Protein AF-A0A444HF81-F1 (afdb_monomer_lite)

Foldseek 3Di:
DVVVVVVVCVVVVLPFLFAAKEKAFQQAQPFKKKWQKWWWDLPPDPDIKIKPWPIDIADHGGMWMWADPVDRRHDDTAGPDVPGGIWIDTPNHTDDPPPRGPDSHRIYTAWIWMDGVPDTDIDGHSDQADWDKDDDVPKIKTWHWDADPVDNSHIYTYIYMD

Structure (mmCIF, N/CA/C/O backbone):
data_AF-A0A444HF81-F1
#
_entry.id   AF-A0A444HF81-F1
#
loop_
_atom_site.group_PDB
_atom_site.id
_atom_site.type_symbol
_atom_site.label_atom_id
_atom_site.label_alt_id
_atom_site.label_comp_id
_atom_site.label_asym_id
_atom_site.label_entity_id
_atom_site.label_seq_id
_atom_site.pdbx_PDB_ins_code
_atom_site.Cartn_x
_atom_site.Cartn_y
_atom_site.Cartn_z
_atom_site.occupancy
_atom_site.B_iso_or_equiv
_atom_site.auth_seq_id
_atom_site.auth_comp_id
_atom_site.auth_asym_id
_atom_site.auth_atom_id
_atom_site.pdbx_PDB_model_num
ATOM 1 N N . MET A 1 1 ? -17.642 23.911 36.548 1.00 48.38 1 MET A N 1
ATOM 2 C CA . MET A 1 1 ? -17.459 24.234 35.112 1.00 48.38 1 MET A CA 1
ATOM 3 C C . MET A 1 1 ? -16.109 23.777 34.540 1.00 48.38 1 MET A C 1
ATOM 5 O O . MET A 1 1 ? -16.087 23.342 33.401 1.00 48.38 1 MET A O 1
ATOM 9 N N . LYS A 1 2 ? -15.005 23.743 35.312 1.00 42.91 2 LYS A N 1
ATOM 10 C CA . LYS A 1 2 ? -13.679 23.278 34.830 1.00 42.91 2 LYS A CA 1
ATOM 11 C C . LYS A 1 2 ? -13.609 21.801 34.380 1.00 42.91 2 LYS A C 1
ATOM 13 O O . LYS A 1 2 ? -12.791 21.462 33.537 1.00 42.91 2 LYS A O 1
ATOM 18 N N . LYS A 1 3 ? -14.484 20.928 34.900 1.00 41.41 3 LYS A N 1
ATOM 19 C CA . LYS A 1 3 ? -14.504 19.488 34.563 1.00 41.41 3 LYS A CA 1
ATOM 20 C C . LYS A 1 3 ? -15.084 19.185 33.169 1.00 41.41 3 LYS A C 1
ATOM 22 O O . LYS A 1 3 ? -14.694 18.196 32.567 1.00 41.41 3 LYS A O 1
ATOM 27 N N . ILE A 1 4 ? -15.959 20.049 32.642 1.00 57.19 4 ILE A N 1
ATOM 28 C CA . ILE A 1 4 ? -16.563 19.879 31.306 1.00 57.19 4 ILE A CA 1
ATOM 29 C C . ILE A 1 4 ? -15.533 20.182 30.208 1.00 57.19 4 ILE A C 1
ATOM 31 O O . ILE A 1 4 ? -15.491 19.483 29.203 1.00 57.19 4 ILE A O 1
ATOM 35 N N . LEU A 1 5 ? -14.640 21.152 30.438 1.00 53.12 5 LEU A N 1
ATOM 36 C CA . LEU A 1 5 ? -13.552 21.481 29.512 1.00 53.12 5 LEU A CA 1
ATOM 37 C C . LEU A 1 5 ? -12.529 20.338 29.398 1.00 53.12 5 LEU A C 1
ATOM 39 O O . LEU A 1 5 ? -12.067 20.039 28.306 1.00 53.12 5 LEU A O 1
ATOM 43 N N . LEU A 1 6 ? -12.220 19.656 30.509 1.00 47.25 6 LEU A N 1
ATOM 44 C CA . LEU A 1 6 ? -11.306 18.509 30.506 1.00 47.25 6 LEU A CA 1
ATOM 45 C C . LEU A 1 6 ? -11.916 17.297 29.779 1.00 47.25 6 LEU A C 1
ATOM 47 O O . LEU A 1 6 ? -11.223 16.629 29.023 1.00 47.25 6 LEU A O 1
ATOM 51 N N . ILE A 1 7 ? -13.222 17.059 29.947 1.00 55.06 7 ILE A N 1
ATOM 52 C CA . ILE A 1 7 ? -13.956 16.019 29.208 1.00 55.06 7 ILE A CA 1
ATOM 53 C C . ILE A 1 7 ? -14.024 16.359 27.714 1.00 55.06 7 ILE A C 1
ATOM 55 O O . ILE A 1 7 ? -13.834 15.471 26.896 1.00 55.06 7 ILE A O 1
ATOM 59 N N . ALA A 1 8 ? -14.205 17.630 27.341 1.00 52.81 8 ALA A N 1
ATOM 60 C CA . ALA A 1 8 ? -14.135 18.057 25.946 1.00 52.81 8 ALA A CA 1
ATOM 61 C C . ALA A 1 8 ? -12.723 17.868 25.363 1.00 52.81 8 ALA A C 1
ATOM 63 O O . ALA A 1 8 ? -12.596 17.333 24.275 1.00 52.81 8 ALA A O 1
ATOM 64 N N . ILE A 1 9 ? -11.655 18.205 26.089 1.00 53.59 9 ILE A N 1
ATOM 65 C CA . ILE A 1 9 ? -10.270 18.001 25.623 1.00 53.59 9 ILE A CA 1
ATOM 66 C C . ILE A 1 9 ? -9.918 16.508 25.508 1.00 53.59 9 ILE A C 1
ATOM 68 O O . ILE A 1 9 ? -9.162 16.136 24.621 1.00 53.59 9 ILE A O 1
ATOM 72 N N . VAL A 1 10 ? -10.500 15.633 26.335 1.00 50.16 10 VAL A N 1
ATOM 73 C CA . VAL A 1 10 ? -10.346 14.171 26.203 1.00 50.16 10 VAL A CA 1
ATOM 74 C C . VAL A 1 10 ? -11.206 13.609 25.059 1.00 50.16 10 VAL A C 1
ATOM 76 O O . VAL A 1 10 ? -10.737 12.762 24.305 1.00 50.16 10 VAL A O 1
ATOM 79 N N . LEU A 1 11 ? -12.430 14.113 24.863 1.00 49.81 11 LEU A N 1
ATOM 80 C CA . LEU A 1 11 ? -13.333 13.698 23.777 1.00 49.81 11 LEU A CA 1
ATOM 81 C C . LEU A 1 11 ? -12.900 14.226 22.398 1.00 49.81 11 LEU A C 1
ATOM 83 O O . LEU A 1 11 ? -13.114 13.548 21.400 1.00 49.81 11 LEU A O 1
ATOM 87 N N . PHE A 1 12 ? -12.252 15.393 22.343 1.00 48.94 12 PHE A N 1
ATOM 88 C CA . PHE A 1 12 ? -11.607 15.946 21.147 1.00 48.94 12 PHE A CA 1
ATOM 89 C C . PHE A 1 12 ? -10.124 15.573 21.044 1.00 48.94 12 PHE A C 1
ATOM 91 O O . PHE A 1 12 ? -9.528 15.849 20.014 1.00 48.94 12 PHE A O 1
ATOM 98 N N . GLY A 1 13 ? -9.531 14.963 22.076 1.00 39.59 13 GLY A N 1
ATOM 99 C CA . GLY A 1 13 ? -8.159 14.435 22.091 1.00 39.59 13 GLY A CA 1
ATOM 100 C C . GLY A 1 13 ? -8.056 12.997 21.578 1.00 39.59 13 GLY A C 1
ATOM 101 O O . GLY A 1 13 ? -6.972 12.537 21.240 1.00 39.59 13 GLY A O 1
ATOM 102 N N . LEU A 1 14 ? -9.194 12.313 21.426 1.00 42.59 14 LEU A N 1
ATOM 103 C CA . LEU A 1 14 ? -9.355 11.100 20.621 1.00 42.59 14 LEU A CA 1
ATOM 104 C C . LEU A 1 14 ? -9.468 11.455 19.126 1.00 42.59 14 LEU A C 1
ATOM 106 O O . LEU A 1 14 ? -10.360 10.970 18.429 1.00 42.59 14 LEU A O 1
ATOM 110 N N . GLN A 1 15 ? -8.594 12.332 18.617 1.00 47.84 15 GLN A N 1
ATOM 111 C CA . GLN A 1 15 ? -8.469 12.516 17.170 1.00 47.84 15 GLN A CA 1
ATOM 112 C C . GLN A 1 15 ? -7.802 11.266 16.613 1.00 47.84 15 GLN A C 1
ATOM 114 O O . GLN A 1 15 ? -6.593 11.077 16.663 1.00 47.84 15 GLN A O 1
ATOM 119 N N . VAL A 1 16 ? -8.680 10.367 16.195 1.00 52.44 16 VAL A N 1
ATOM 120 C CA . VAL A 1 16 ? -8.442 9.127 15.478 1.00 52.44 16 VAL A CA 1
ATOM 121 C C . VAL A 1 16 ? -7.335 9.345 14.444 1.00 52.44 16 VAL A C 1
ATOM 123 O O . VAL A 1 16 ? -7.526 10.115 13.505 1.00 52.44 16 VAL A O 1
ATOM 126 N N . PHE A 1 17 ? -6.198 8.657 14.580 1.00 51.50 17 PHE A N 1
ATOM 127 C CA . PHE A 1 17 ? -5.258 8.516 13.468 1.00 51.50 17 PHE A CA 1
ATOM 128 C C . PHE A 1 17 ? -5.973 7.697 12.388 1.00 51.50 17 PHE A C 1
ATOM 130 O O . PHE A 1 17 ? -6.071 6.474 12.468 1.00 51.50 17 PHE A O 1
ATOM 137 N N . GLY A 1 18 ? -6.608 8.404 11.456 1.00 52.72 18 GLY A N 1
ATOM 138 C CA . GLY A 1 18 ? -7.303 7.805 10.328 1.00 52.72 18 GLY A CA 1
ATOM 139 C C . GLY A 1 18 ? -6.309 7.321 9.283 1.00 52.72 18 GLY A C 1
ATOM 140 O O . GLY A 1 18 ? -5.235 7.896 9.123 1.00 52.72 18 GLY A O 1
ATOM 141 N N . GLN A 1 19 ? -6.668 6.275 8.559 1.00 61.53 19 GLN A N 1
ATOM 142 C CA . GLN A 1 19 ? -5.911 5.736 7.434 1.00 61.53 19 GLN A CA 1
ATOM 143 C C . GLN A 1 19 ? -6.519 6.301 6.148 1.00 61.53 19 GLN A C 1
ATOM 145 O O . GLN A 1 19 ? -7.738 6.183 6.032 1.00 61.53 19 GLN A O 1
ATOM 150 N N . LYS A 1 20 ? -5.754 6.939 5.236 1.00 72.06 20 LYS A N 1
ATOM 151 C CA . LYS A 1 20 ? -6.399 7.689 4.134 1.00 72.06 20 LYS A CA 1
ATOM 152 C C . LYS A 1 20 ? -6.051 7.329 2.694 1.00 72.06 20 LYS A C 1
ATOM 154 O O . LYS A 1 20 ? -6.956 7.399 1.877 1.00 72.06 20 LYS A O 1
ATOM 159 N N . LYS A 1 21 ? -4.870 6.824 2.356 1.00 83.88 21 LYS A N 1
ATOM 160 C CA . LYS A 1 21 ? -4.637 6.143 1.065 1.00 83.88 21 LYS A CA 1
ATOM 161 C C . LYS A 1 21 ? -3.258 5.509 1.065 1.00 83.88 21 LYS A C 1
ATOM 163 O O . LYS A 1 21 ? -2.351 6.093 1.647 1.00 83.88 21 LYS A O 1
ATOM 168 N N . LEU A 1 22 ? -3.081 4.359 0.428 1.00 87.31 22 LEU A N 1
ATOM 169 C CA . LEU A 1 22 ? -1.761 3.848 0.063 1.00 87.31 22 LEU A CA 1
ATOM 170 C C . LEU A 1 22 ? -1.667 3.822 -1.462 1.00 87.31 22 LEU A C 1
ATOM 172 O O . LEU A 1 22 ? -2.406 3.090 -2.114 1.00 87.31 22 LEU A O 1
ATOM 176 N N . GLU A 1 23 ? -0.786 4.644 -2.018 1.00 89.62 23 GLU A N 1
ATOM 177 C CA . GLU A 1 23 ? -0.528 4.728 -3.452 1.00 89.62 23 GLU A CA 1
ATOM 178 C C . GLU A 1 23 ? 0.840 4.145 -3.762 1.00 89.62 23 GLU A C 1
ATOM 180 O O . GLU A 1 23 ? 1.838 4.491 -3.127 1.00 89.62 23 GLU A O 1
ATOM 185 N N . ILE A 1 24 ? 0.880 3.250 -4.740 1.00 91.12 24 ILE A N 1
ATOM 186 C CA . ILE A 1 24 ? 2.092 2.541 -5.122 1.00 91.12 24 ILE A CA 1
ATOM 187 C C . ILE A 1 24 ? 2.262 2.708 -6.621 1.00 91.12 24 ILE A C 1
ATOM 189 O O . ILE A 1 24 ? 1.379 2.327 -7.384 1.00 91.12 24 ILE A O 1
ATOM 193 N N . TYR A 1 25 ? 3.388 3.271 -7.037 1.00 93.25 25 TYR A N 1
ATOM 194 C CA . TYR A 1 25 ? 3.710 3.531 -8.433 1.00 93.25 25 TYR A CA 1
ATOM 195 C C . TYR A 1 25 ? 4.947 2.733 -8.821 1.00 93.25 25 TYR A C 1
ATOM 197 O O . TYR A 1 25 ? 6.012 2.918 -8.235 1.00 93.25 25 TYR A O 1
ATOM 205 N N . ASN A 1 26 ? 4.818 1.863 -9.818 1.00 94.00 26 ASN A N 1
ATOM 206 C CA . ASN A 1 26 ? 5.940 1.172 -10.430 1.00 94.00 26 ASN A CA 1
ATOM 207 C C . ASN A 1 26 ? 6.358 1.909 -11.701 1.00 94.00 26 ASN A C 1
ATOM 209 O O . ASN A 1 26 ? 5.823 1.668 -12.777 1.00 94.00 26 ASN A O 1
ATOM 213 N N . LEU A 1 27 ? 7.313 2.824 -11.574 1.00 93.50 27 LEU A N 1
ATOM 214 C CA . LEU A 1 27 ? 7.882 3.565 -12.700 1.00 93.50 27 LEU A CA 1
ATOM 215 C C . LEU A 1 27 ? 9.010 2.790 -13.395 1.00 93.50 27 LEU A C 1
ATOM 217 O O . LEU A 1 27 ? 9.476 3.218 -14.454 1.00 93.50 27 LEU A O 1
ATOM 221 N N . ASN A 1 28 ? 9.440 1.655 -12.835 1.00 91.88 28 ASN A N 1
ATOM 222 C CA . ASN A 1 28 ? 10.390 0.773 -13.492 1.00 91.88 28 ASN A CA 1
ATOM 223 C C . ASN A 1 28 ? 9.758 0.197 -14.768 1.00 91.88 28 ASN A C 1
ATOM 225 O O . ASN A 1 28 ? 8.635 -0.307 -14.761 1.00 91.88 28 ASN A O 1
ATOM 229 N N . SER A 1 29 ? 10.491 0.254 -15.879 1.00 92.31 29 SER A N 1
ATOM 230 C CA . SER A 1 29 ? 9.983 -0.154 -17.193 1.00 92.31 29 SER A CA 1
ATOM 231 C C . SER A 1 29 ? 10.120 -1.648 -17.488 1.00 92.31 29 SER A C 1
ATOM 233 O O . SER A 1 29 ? 9.659 -2.105 -18.531 1.00 92.31 29 SER A O 1
ATOM 235 N N . SER A 1 30 ? 10.780 -2.411 -16.612 1.00 92.56 30 SER A N 1
ATOM 236 C CA . SER A 1 30 ? 11.210 -3.787 -16.899 1.00 92.56 30 SER A CA 1
ATOM 237 C C . SER A 1 30 ? 10.861 -4.803 -15.811 1.00 92.56 30 SER A C 1
ATOM 239 O O . SER A 1 30 ? 10.898 -6.004 -16.074 1.00 92.56 30 SER A O 1
ATOM 241 N N . LEU A 1 31 ? 10.551 -4.359 -14.593 1.00 93.25 31 LEU A N 1
ATOM 242 C CA . LEU A 1 31 ? 10.340 -5.231 -13.441 1.00 93.25 31 LEU A CA 1
ATOM 243 C C . LEU A 1 31 ? 8.891 -5.177 -12.967 1.00 93.25 31 LEU A C 1
ATOM 245 O O . LEU A 1 31 ? 8.359 -4.108 -12.683 1.00 93.25 31 LEU A O 1
ATOM 249 N N . THR A 1 32 ? 8.280 -6.350 -12.824 1.00 94.00 32 THR A N 1
ATOM 250 C CA . THR A 1 32 ? 7.008 -6.519 -12.119 1.00 94.00 32 THR A CA 1
ATOM 251 C C . THR A 1 32 ? 7.271 -6.639 -10.620 1.00 94.00 32 THR A C 1
ATOM 253 O O . THR A 1 32 ? 8.087 -7.465 -10.191 1.00 94.00 32 THR A O 1
ATOM 256 N N . PHE A 1 33 ? 6.544 -5.860 -9.822 1.00 91.75 33 PHE A N 1
ATOM 257 C CA . PHE A 1 33 ? 6.617 -5.911 -8.365 1.00 91.75 33 PHE A CA 1
ATOM 258 C C . PHE A 1 33 ? 5.427 -6.639 -7.764 1.00 91.75 33 PHE A C 1
ATOM 260 O O . PHE A 1 33 ? 4.306 -6.593 -8.261 1.00 91.75 33 PHE A O 1
ATOM 267 N N . GLN A 1 34 ? 5.693 -7.324 -6.663 1.00 91.62 34 GLN A N 1
ATOM 268 C CA . GLN A 1 34 ? 4.731 -8.110 -5.920 1.00 91.62 34 GLN A CA 1
ATOM 269 C C . GLN A 1 34 ? 4.660 -7.608 -4.487 1.00 91.62 34 GLN A C 1
ATOM 271 O O . GLN A 1 34 ? 5.688 -7.420 -3.838 1.00 91.62 34 GLN A O 1
ATOM 276 N N . ILE A 1 35 ? 3.444 -7.415 -3.988 1.00 89.56 35 ILE A N 1
ATOM 277 C CA . ILE A 1 35 ? 3.166 -7.114 -2.586 1.00 89.56 35 ILE A CA 1
ATOM 278 C C . ILE A 1 35 ? 2.680 -8.390 -1.926 1.00 89.56 35 ILE A C 1
ATOM 280 O O . ILE A 1 35 ? 1.660 -8.966 -2.316 1.00 89.56 35 ILE A O 1
ATOM 284 N N . TYR A 1 36 ? 3.402 -8.800 -0.892 1.00 87.81 36 TYR A N 1
ATOM 285 C CA . TYR A 1 36 ? 3.144 -10.042 -0.178 1.00 87.81 36 TYR A CA 1
ATOM 286 C C . TYR A 1 36 ? 2.339 -9.795 1.093 1.00 87.81 36 TYR A C 1
ATOM 288 O O . TYR A 1 36 ? 1.387 -10.519 1.3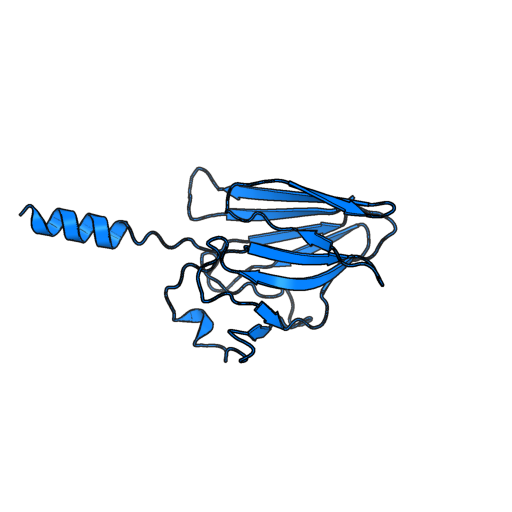86 1.00 87.81 36 TYR A O 1
ATOM 296 N N . ASN A 1 37 ? 2.687 -8.743 1.839 1.00 88.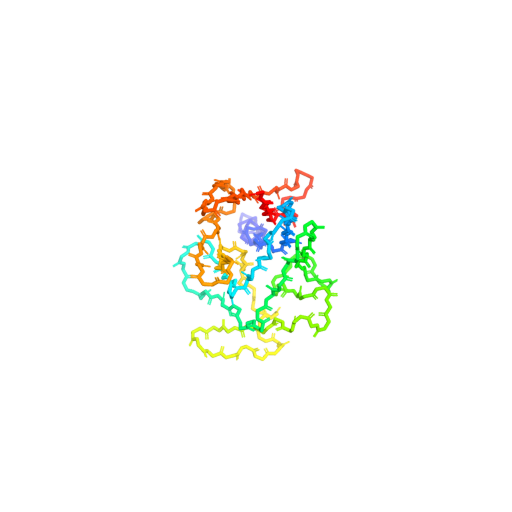00 37 ASN A N 1
ATOM 297 C CA . ASN A 1 37 ? 2.004 -8.390 3.075 1.00 88.00 37 ASN A CA 1
ATOM 298 C C . ASN A 1 37 ? 2.031 -6.886 3.321 1.00 88.00 37 ASN A C 1
ATOM 300 O O . ASN A 1 37 ? 3.006 -6.211 3.012 1.00 88.00 37 ASN A O 1
ATOM 304 N N . ILE A 1 38 ? 0.979 -6.402 3.964 1.00 87.31 38 ILE A N 1
ATOM 305 C CA . ILE A 1 38 ? 0.806 -5.061 4.496 1.00 87.31 38 ILE A CA 1
ATOM 306 C C . ILE A 1 38 ? 0.513 -5.213 5.985 1.00 87.31 38 ILE A C 1
ATOM 308 O O . ILE A 1 38 ? -0.256 -6.088 6.393 1.00 87.31 38 ILE A O 1
ATOM 312 N N . PHE A 1 39 ? 1.128 -4.352 6.777 1.00 84.81 39 PHE A N 1
ATOM 313 C CA . PHE A 1 39 ? 1.017 -4.320 8.221 1.00 84.81 39 PHE A CA 1
ATOM 314 C C . PHE A 1 39 ? 0.537 -2.945 8.663 1.00 84.81 39 PHE A C 1
ATOM 316 O O . PHE A 1 39 ? 0.821 -1.926 8.020 1.00 84.81 39 PHE A O 1
ATOM 323 N N . THR A 1 40 ? -0.199 -2.921 9.765 1.00 79.81 40 THR A N 1
ATOM 324 C CA . THR A 1 40 ? -0.662 -1.687 10.394 1.00 79.81 40 THR A CA 1
ATOM 325 C C . THR A 1 40 ? 0.030 -1.431 11.717 1.00 79.81 40 THR A C 1
ATOM 327 O O . THR A 1 40 ? 0.630 -2.333 12.269 1.00 79.81 40 THR A O 1
ATOM 330 N N . ASN A 1 41 ? -0.159 -0.234 12.275 1.00 74.50 41 ASN A N 1
ATOM 331 C CA . ASN A 1 41 ? 0.242 0.142 13.633 1.00 74.50 41 ASN A CA 1
ATOM 332 C C . ASN A 1 41 ? 1.734 0.485 13.805 1.00 74.50 41 ASN A C 1
ATOM 334 O O . ASN A 1 41 ? 2.510 -0.242 14.420 1.00 74.50 41 ASN A O 1
ATOM 338 N N . ALA A 1 42 ? 2.085 1.697 13.373 1.00 59.34 42 ALA A N 1
ATOM 339 C CA . ALA A 1 42 ? 3.420 2.285 13.493 1.00 59.34 42 ALA A CA 1
ATOM 340 C C . ALA A 1 42 ? 3.921 2.484 14.943 1.00 59.34 42 ALA A C 1
ATOM 342 O O . ALA A 1 42 ? 5.074 2.826 15.166 1.00 59.34 42 ALA A O 1
ATOM 343 N N . SER A 1 43 ? 3.078 2.292 15.965 1.00 57.50 43 SER A N 1
ATOM 344 C CA . SER A 1 43 ? 3.486 2.491 17.365 1.00 57.50 43 SER A CA 1
ATOM 345 C C . SER A 1 43 ? 4.160 1.267 17.998 1.00 57.50 43 SER A C 1
ATOM 347 O O . SER A 1 43 ? 4.567 1.330 19.158 1.00 57.50 43 SER A O 1
ATOM 349 N N . GLY A 1 44 ? 4.230 0.135 17.282 1.00 53.97 44 GLY A N 1
ATOM 350 C CA . GLY A 1 44 ? 4.781 -1.127 17.795 1.00 53.97 44 GLY A CA 1
ATOM 351 C C . GLY A 1 44 ? 3.987 -1.740 18.959 1.00 53.97 44 GLY A C 1
ATOM 352 O O . GLY A 1 44 ? 4.432 -2.711 19.570 1.00 53.97 44 GLY A O 1
ATOM 353 N N . SER A 1 45 ? 2.821 -1.179 19.294 1.00 56.03 45 SER A N 1
ATOM 354 C CA . SER A 1 45 ? 1.945 -1.678 20.353 1.00 56.03 45 SER A CA 1
ATOM 355 C C . SER A 1 45 ? 0.914 -2.649 19.779 1.00 56.03 45 SER A C 1
ATOM 357 O O . SER A 1 45 ? 0.385 -2.427 18.701 1.00 56.03 45 SER A O 1
ATOM 359 N N . ASN A 1 46 ? 0.595 -3.742 20.471 1.00 58.16 46 ASN A N 1
ATOM 360 C CA . ASN A 1 46 ? -0.432 -4.672 19.994 1.00 58.16 46 ASN A CA 1
ATOM 361 C C . ASN A 1 46 ? -1.850 -4.084 20.155 1.00 58.16 46 ASN A C 1
ATOM 363 O O . ASN A 1 46 ? -2.135 -3.482 21.194 1.00 58.16 46 ASN A O 1
ATOM 367 N N . PRO A 1 47 ? -2.775 -4.312 19.195 1.00 64.56 47 PRO A N 1
ATOM 368 C CA . PRO A 1 47 ? -2.656 -5.261 18.079 1.00 64.56 47 PRO A CA 1
ATOM 369 C C . PRO A 1 47 ? -2.179 -4.655 16.742 1.00 64.56 47 PRO A C 1
ATOM 371 O O . PRO A 1 47 ? -2.705 -3.632 16.292 1.00 64.56 47 PRO A O 1
ATOM 374 N N . GLU A 1 48 ? -1.239 -5.344 16.089 1.00 77.81 48 GLU A N 1
ATOM 375 C CA . GLU A 1 48 ? -0.870 -5.193 14.669 1.00 77.81 48 GLU A CA 1
ATOM 376 C C . GLU A 1 48 ? -1.876 -5.964 13.793 1.00 77.81 48 GLU A C 1
ATOM 378 O O . GLU A 1 48 ? -2.247 -7.097 14.121 1.00 77.81 48 GLU A O 1
ATOM 383 N N . PHE A 1 49 ? -2.345 -5.380 12.686 1.00 82.19 49 PHE A N 1
ATOM 384 C CA . PHE A 1 49 ? -3.121 -6.113 11.684 1.00 82.19 49 PHE A CA 1
ATOM 385 C C . PHE A 1 49 ? -2.246 -6.427 10.482 1.00 82.19 49 PHE A C 1
ATOM 387 O O . PHE A 1 49 ? -1.569 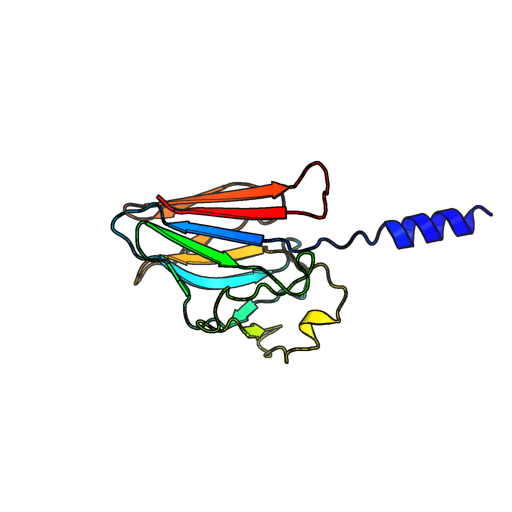-5.558 9.938 1.00 82.19 49 PHE A O 1
ATOM 394 N N . GLN A 1 50 ? -2.306 -7.680 10.045 1.00 85.94 50 GLN A N 1
ATOM 395 C CA . GLN A 1 50 ? -1.562 -8.178 8.901 1.00 85.94 50 GLN A CA 1
ATOM 396 C C . GLN A 1 50 ? -2.531 -8.545 7.787 1.00 85.94 50 GLN A C 1
ATOM 398 O O . GLN A 1 50 ? -3.528 -9.241 7.996 1.00 85.94 50 GLN A O 1
ATOM 403 N N . SER A 1 51 ? -2.222 -8.126 6.572 1.00 85.75 51 SER A N 1
ATOM 404 C CA . SER A 1 51 ? -2.985 -8.529 5.407 1.00 85.75 51 SER A CA 1
ATOM 405 C C . SER A 1 51 ? -2.692 -9.991 5.043 1.00 85.75 51 SER A C 1
ATOM 407 O O . SER A 1 51 ? -1.533 -10.396 4.899 1.00 85.75 51 SER A O 1
ATOM 409 N N . LYS A 1 52 ? -3.745 -10.760 4.794 1.00 80.69 52 LYS A N 1
ATOM 410 C CA . LYS A 1 52 ? -3.724 -12.020 4.054 1.00 80.69 52 LYS A CA 1
ATOM 411 C C . LYS A 1 52 ? -4.099 -11.710 2.606 1.00 80.69 52 LYS A C 1
ATOM 413 O O . LYS A 1 52 ? -5.283 -11.612 2.286 1.00 80.69 52 LYS A O 1
ATOM 418 N N . ILE A 1 53 ? -3.093 -11.507 1.759 1.00 69.19 53 ILE A N 1
ATOM 419 C CA . ILE A 1 53 ? -3.281 -11.117 0.358 1.00 69.19 53 ILE A CA 1
ATOM 420 C C . ILE A 1 53 ? -2.915 -12.293 -0.544 1.00 69.19 53 ILE A C 1
ATOM 422 O O . ILE A 1 53 ? -1.874 -12.925 -0.365 1.00 69.19 53 ILE A O 1
ATOM 426 N N . THR A 1 54 ? -3.756 -12.573 -1.536 1.00 69.94 54 THR A N 1
ATOM 427 C CA . THR A 1 54 ? -3.285 -13.217 -2.764 1.00 69.94 54 THR A CA 1
ATOM 428 C C . THR A 1 54 ? -2.443 -12.172 -3.483 1.00 69.94 54 THR A C 1
ATOM 430 O O . THR A 1 54 ? -3.010 -11.176 -3.905 1.00 69.94 54 THR A O 1
ATOM 433 N N . VAL A 1 55 ? -1.119 -12.350 -3.502 1.00 82.50 55 VAL A N 1
ATOM 434 C CA . VAL A 1 55 ? -0.097 -11.416 -4.024 1.00 82.50 55 VAL A CA 1
ATOM 435 C C . VAL A 1 55 ? -0.651 -10.324 -4.952 1.00 82.50 55 VAL A C 1
ATOM 437 O O . VAL A 1 55 ? -1.186 -10.627 -6.019 1.00 82.50 55 VAL A O 1
ATOM 440 N N . ILE A 1 56 ? -0.491 -9.053 -4.565 1.00 88.12 56 ILE A N 1
ATOM 441 C CA . ILE A 1 56 ? -0.802 -7.928 -5.460 1.00 88.12 56 ILE A CA 1
ATOM 442 C C . ILE A 1 56 ? 0.355 -7.791 -6.429 1.00 88.12 56 ILE A C 1
ATOM 444 O O . ILE A 1 56 ? 1.496 -7.681 -5.994 1.00 88.12 56 ILE A O 1
ATOM 448 N N . THR A 1 57 ? 0.058 -7.805 -7.719 1.00 91.56 57 THR A N 1
ATOM 449 C CA . THR A 1 57 ? 1.054 -7.614 -8.770 1.00 91.56 57 THR A CA 1
ATOM 450 C C . THR A 1 57 ? 0.907 -6.205 -9.328 1.00 91.56 57 THR A C 1
ATOM 452 O O . THR A 1 57 ? -0.214 -5.774 -9.583 1.00 91.56 57 THR A O 1
ATOM 455 N N . ILE A 1 58 ? 2.026 -5.500 -9.468 1.00 92.00 58 ILE A N 1
ATOM 456 C CA . ILE A 1 58 ? 2.113 -4.176 -10.080 1.00 92.00 58 ILE A CA 1
ATOM 457 C C . ILE A 1 58 ? 3.057 -4.310 -11.267 1.00 92.00 58 ILE A C 1
ATOM 459 O O . ILE A 1 58 ? 4.266 -4.513 -11.096 1.00 92.00 58 ILE A O 1
ATOM 463 N N . ASP A 1 59 ? 2.487 -4.259 -12.463 1.00 94.56 59 ASP A N 1
ATOM 464 C CA . ASP A 1 59 ? 3.230 -4.410 -13.708 1.00 94.56 59 ASP A CA 1
ATOM 465 C C . ASP A 1 59 ? 4.147 -3.202 -13.968 1.00 94.56 59 ASP A C 1
ATOM 467 O O . ASP A 1 59 ? 4.040 -2.177 -13.285 1.00 94.56 59 ASP A O 1
ATOM 471 N N . PRO A 1 60 ? 5.119 -3.319 -14.892 1.00 94.69 60 PRO A N 1
ATOM 472 C CA . PRO A 1 60 ? 5.964 -2.195 -15.269 1.00 94.69 60 PRO A CA 1
ATOM 473 C C . PRO A 1 60 ? 5.137 -1.004 -15.757 1.00 94.69 60 PRO A C 1
ATOM 475 O O . PRO A 1 60 ? 4.250 -1.167 -16.595 1.00 94.69 60 PRO A O 1
ATOM 478 N N . VAL A 1 61 ? 5.485 0.200 -15.297 1.00 93.38 61 VAL A N 1
ATOM 479 C CA . VAL A 1 61 ? 4.793 1.453 -15.656 1.00 93.38 61 VAL A CA 1
ATOM 480 C C . VAL A 1 61 ? 3.304 1.434 -15.267 1.00 93.38 61 VAL A C 1
ATOM 482 O O . VAL A 1 61 ? 2.447 1.913 -16.008 1.00 93.38 61 VAL A O 1
ATOM 485 N N . ASP A 1 62 ? 2.994 0.882 -14.095 1.00 93.62 62 ASP A N 1
ATOM 486 C CA . ASP A 1 62 ? 1.632 0.780 -13.559 1.00 93.62 62 ASP A CA 1
ATOM 487 C C . ASP A 1 62 ? 1.542 1.320 -12.124 1.00 93.62 62 ASP A C 1
ATOM 489 O O . ASP A 1 62 ? 2.550 1.628 -11.477 1.00 93.62 62 ASP A O 1
ATOM 493 N N . SER A 1 63 ? 0.324 1.460 -11.608 1.00 92.25 63 SER A N 1
ATOM 494 C CA . SER A 1 63 ? 0.078 1.876 -10.233 1.00 92.25 63 SER A CA 1
ATOM 495 C C . SER A 1 63 ? -1.020 1.066 -9.561 1.00 92.25 63 SER A C 1
ATOM 497 O O . SER A 1 63 ? -1.890 0.465 -10.187 1.00 92.25 63 SER A O 1
ATOM 499 N N . TYR A 1 64 ? -0.978 1.049 -8.234 1.00 91.50 64 TYR A N 1
ATOM 500 C CA . TYR A 1 64 ? -1.967 0.361 -7.430 1.00 91.50 64 TYR A CA 1
ATOM 501 C C . TYR A 1 64 ? -2.331 1.195 -6.209 1.00 91.50 64 TYR A C 1
ATOM 503 O O . TYR A 1 64 ? -1.474 1.565 -5.403 1.00 91.50 64 TYR A O 1
ATOM 511 N N . ILE A 1 65 ? -3.623 1.502 -6.088 1.00 89.56 65 ILE A N 1
ATOM 512 C CA . ILE A 1 65 ? -4.151 2.418 -5.079 1.00 89.56 65 ILE A CA 1
ATOM 513 C C . ILE A 1 65 ? -5.064 1.656 -4.131 1.00 89.56 65 ILE A C 1
ATOM 515 O O . ILE A 1 65 ? -6.055 1.056 -4.537 1.00 89.56 65 ILE A O 1
ATOM 519 N N . LEU A 1 66 ? -4.724 1.715 -2.852 1.00 87.00 66 LEU A N 1
ATOM 520 C CA . LEU A 1 66 ? -5.393 1.043 -1.755 1.00 87.00 66 LEU A CA 1
ATOM 521 C C . LEU A 1 66 ? -6.105 2.065 -0.875 1.00 87.00 66 LEU A C 1
ATOM 523 O O . LEU A 1 66 ? -5.474 2.903 -0.230 1.00 87.00 66 LEU A O 1
ATOM 527 N N . GLU A 1 67 ? -7.431 1.982 -0.825 1.00 83.50 67 GLU A N 1
ATOM 528 C CA . GLU A 1 67 ? -8.254 2.899 -0.039 1.00 83.50 67 GLU A CA 1
ATOM 529 C C . GLU A 1 67 ? -9.521 2.225 0.487 1.00 83.50 67 GLU A C 1
ATOM 531 O O . GLU A 1 67 ? -9.971 1.197 -0.015 1.00 83.50 67 GLU A O 1
ATOM 536 N N . ASN A 1 68 ? -10.109 2.811 1.526 1.00 80.69 68 ASN A N 1
ATOM 537 C CA . ASN A 1 68 ? -11.426 2.432 2.011 1.00 80.69 68 ASN A CA 1
ATOM 538 C C . ASN A 1 68 ? -12.473 3.367 1.400 1.00 80.69 68 ASN A C 1
ATOM 540 O O . ASN A 1 68 ? -12.806 4.399 1.979 1.00 80.69 68 ASN A O 1
ATOM 544 N N . THR A 1 69 ? -13.013 3.008 0.237 1.00 78.06 69 THR A N 1
ATOM 545 C CA . THR A 1 69 ? -13.979 3.857 -0.487 1.00 78.06 69 THR A CA 1
ATOM 546 C C . THR A 1 69 ? -15.265 4.130 0.299 1.00 78.06 69 THR A C 1
ATOM 548 O O . THR A 1 69 ? -15.925 5.141 0.072 1.00 78.06 69 THR A O 1
ATOM 551 N N . SER A 1 70 ? -15.617 3.265 1.258 1.00 77.38 70 SER A N 1
ATOM 552 C CA . SER A 1 70 ? -16.782 3.456 2.133 1.00 77.38 70 SER A CA 1
ATOM 553 C C . SER A 1 70 ? -16.521 4.436 3.282 1.00 77.38 70 SER A C 1
ATOM 555 O O . SER A 1 70 ? -17.451 5.068 3.785 1.00 77.38 70 SER A O 1
ATOM 557 N N . ASN A 1 71 ? -15.261 4.570 3.709 1.00 75.88 71 ASN A N 1
ATOM 558 C CA . ASN A 1 71 ? -14.836 5.524 4.722 1.00 75.88 71 ASN A CA 1
ATOM 559 C C . ASN A 1 71 ? -13.337 5.813 4.598 1.00 75.88 71 ASN A C 1
ATOM 561 O O . ASN A 1 71 ? -12.509 5.144 5.215 1.00 75.88 71 ASN A O 1
ATOM 565 N N . ILE A 1 72 ? -13.010 6.872 3.862 1.00 72.69 72 ILE A N 1
ATOM 566 C CA . ILE A 1 72 ? -11.633 7.291 3.561 1.00 72.69 72 ILE A CA 1
ATOM 567 C C . ILE A 1 72 ? -10.807 7.701 4.787 1.00 72.69 72 ILE A C 1
ATOM 569 O O . ILE A 1 72 ? -9.638 8.024 4.654 1.00 72.69 72 ILE A O 1
ATOM 573 N N . TYR A 1 73 ? -11.402 7.734 5.980 1.00 70.88 73 TYR A N 1
ATOM 574 C CA . TYR A 1 73 ? -10.714 8.061 7.227 1.00 70.88 73 TYR A CA 1
ATOM 575 C C . TYR A 1 73 ? -10.459 6.832 8.096 1.00 70.88 73 TYR A C 1
ATOM 577 O O . TYR A 1 73 ? -10.022 6.967 9.242 1.00 70.88 73 TYR A O 1
ATOM 585 N N . ARG A 1 74 ? -10.778 5.629 7.608 1.00 72.00 74 ARG A N 1
ATOM 586 C CA . ARG A 1 74 ? -10.731 4.407 8.406 1.00 72.00 74 ARG A CA 1
ATOM 587 C C . ARG A 1 74 ? -10.034 3.267 7.687 1.00 72.00 74 ARG A C 1
ATOM 589 O O . ARG A 1 74 ? -10.257 3.006 6.512 1.00 72.00 74 ARG A O 1
ATOM 596 N N . PHE A 1 75 ? -9.295 2.511 8.484 1.00 74.00 75 PHE A N 1
ATOM 597 C CA . PHE A 1 75 ? -8.885 1.150 8.177 1.00 74.00 75 PHE A CA 1
ATOM 598 C C . PHE A 1 75 ? -10.096 0.202 8.076 1.00 74.00 75 PHE A C 1
ATOM 600 O O . PHE A 1 75 ? -11.080 0.437 8.789 1.00 74.00 75 PHE A O 1
ATOM 607 N N . PRO A 1 76 ? -10.045 -0.888 7.278 1.00 75.81 76 PRO A N 1
ATOM 608 C CA . PRO A 1 76 ? -8.959 -1.361 6.398 1.00 75.81 76 PRO A CA 1
ATOM 609 C C . PRO A 1 76 ? -8.864 -0.709 5.022 1.00 75.81 76 PRO A C 1
ATOM 611 O O . PRO A 1 76 ? -9.875 -0.324 4.446 1.00 75.81 76 PRO A O 1
ATOM 614 N N . PHE A 1 77 ? -7.663 -0.746 4.432 1.00 78.50 77 PHE A N 1
ATOM 615 C CA . PHE A 1 77 ? -7.514 -0.611 2.984 1.00 78.50 77 PHE A CA 1
ATOM 616 C C . PHE A 1 77 ? -8.241 -1.740 2.250 1.00 78.50 77 PHE A C 1
ATOM 618 O O . PHE A 1 77 ? -8.139 -2.914 2.632 1.00 78.50 77 PHE A O 1
ATOM 625 N N . LEU A 1 78 ? -8.911 -1.381 1.159 1.00 79.06 78 LEU A N 1
ATOM 626 C CA . LEU A 1 78 ? -9.502 -2.313 0.212 1.00 79.06 78 LEU A CA 1
ATOM 627 C C . LEU A 1 78 ? -8.736 -2.254 -1.111 1.00 79.06 78 LEU A C 1
ATOM 629 O O . LEU A 1 78 ? -8.146 -1.230 -1.456 1.00 79.06 78 LEU A O 1
ATOM 633 N N . SER A 1 79 ? -8.752 -3.368 -1.845 1.00 80.00 79 SER A N 1
ATOM 634 C CA . SER A 1 79 ? -8.325 -3.370 -3.246 1.00 80.00 79 SER A CA 1
ATOM 635 C C . SER A 1 79 ? -9.282 -2.496 -4.071 1.00 80.00 79 SER A C 1
ATOM 637 O O . SER A 1 79 ? -10.486 -2.497 -3.793 1.00 80.00 79 SER A O 1
ATOM 639 N N . PRO A 1 80 ? -8.779 -1.776 -5.092 1.00 76.81 80 PRO A N 1
ATOM 640 C CA . PRO A 1 80 ? -9.622 -1.005 -6.002 1.00 76.81 80 PRO A CA 1
ATOM 641 C C . PRO A 1 80 ? -10.514 -1.907 -6.869 1.00 76.81 80 PRO A C 1
ATOM 643 O O . PRO A 1 80 ? -11.471 -1.431 -7.475 1.00 76.81 80 PRO A O 1
ATOM 646 N N . SER A 1 81 ? -10.228 -3.210 -6.929 1.00 72.50 81 SER A N 1
ATOM 647 C CA . SER A 1 81 ? -11.045 -4.198 -7.622 1.00 72.50 81 SER A CA 1
ATOM 648 C C . SER A 1 81 ? -11.415 -5.353 -6.681 1.00 72.50 81 SER A C 1
ATOM 650 O O . SER A 1 81 ? -10.947 -5.463 -5.549 1.00 72.50 81 SER A O 1
ATOM 652 N N . THR A 1 82 ? -12.266 -6.269 -7.142 1.00 67.19 82 THR A N 1
ATOM 653 C CA . THR A 1 82 ? -12.558 -7.498 -6.391 1.00 67.19 82 THR A CA 1
ATOM 654 C C . THR A 1 82 ? -11.401 -8.504 -6.428 1.00 67.19 82 THR A C 1
ATOM 656 O O . THR A 1 82 ? -11.525 -9.592 -5.868 1.00 67.19 82 THR A O 1
ATOM 659 N N . THR A 1 83 ? -10.295 -8.218 -7.126 1.00 70.56 83 THR A N 1
ATOM 660 C CA . THR A 1 83 ? -9.163 -9.140 -7.282 1.00 70.56 83 THR A CA 1
ATOM 661 C C . THR A 1 83 ? -7.831 -8.391 -7.452 1.00 70.56 83 THR A C 1
ATOM 663 O O . THR A 1 83 ? -7.652 -7.691 -8.445 1.00 70.56 83 THR A O 1
ATOM 666 N N . PRO A 1 84 ? -6.848 -8.602 -6.560 1.00 72.50 84 PRO A N 1
ATOM 667 C CA . PRO A 1 84 ? -6.862 -9.535 -5.433 1.00 72.50 84 PRO A CA 1
ATOM 668 C C . PRO A 1 84 ? -7.718 -9.058 -4.253 1.00 72.50 84 PRO A C 1
ATOM 670 O O . PRO A 1 84 ? -7.724 -7.884 -3.891 1.00 72.50 84 PRO A O 1
ATOM 673 N N . VAL A 1 85 ? -8.407 -10.000 -3.601 1.00 76.25 85 VAL A N 1
ATOM 674 C CA . VAL A 1 85 ? -9.112 -9.719 -2.344 1.00 76.25 85 VAL A CA 1
ATOM 675 C C . VAL A 1 85 ? -8.084 -9.552 -1.229 1.00 76.25 85 VAL A C 1
ATOM 677 O O . VAL A 1 85 ? -7.296 -10.458 -0.954 1.00 76.25 85 VAL A O 1
ATOM 680 N N . ILE A 1 86 ? -8.135 -8.414 -0.541 1.00 80.62 86 ILE A N 1
ATOM 681 C CA . ILE A 1 86 ? -7.335 -8.170 0.660 1.00 80.62 86 ILE A CA 1
ATOM 682 C C . ILE A 1 86 ? -8.161 -8.590 1.866 1.00 80.62 86 ILE A C 1
ATOM 684 O O . ILE A 1 86 ? -9.150 -7.950 2.217 1.00 80.62 86 ILE A O 1
ATOM 688 N N . SER A 1 87 ? -7.755 -9.689 2.494 1.00 81.12 87 SER A N 1
ATOM 689 C CA . SER A 1 87 ? -8.287 -10.100 3.791 1.00 81.12 87 SER A CA 1
ATOM 690 C C . SER A 1 87 ? -7.345 -9.643 4.898 1.00 81.12 87 SER A C 1
ATOM 692 O O . SER A 1 87 ? -6.149 -9.486 4.667 1.00 81.12 87 SER A O 1
ATOM 694 N N . TRP A 1 88 ? -7.854 -9.463 6.112 1.00 81.00 88 TRP A N 1
ATOM 695 C CA . TRP A 1 88 ? -7.053 -9.006 7.248 1.00 81.00 88 TRP A CA 1
ATOM 696 C C . TRP A 1 88 ? -7.054 -10.031 8.371 1.00 81.00 88 TRP A C 1
ATOM 698 O O . TRP A 1 88 ? -8.033 -10.745 8.582 1.00 81.00 88 TRP A O 1
ATOM 708 N N . MET A 1 89 ? -5.936 -10.114 9.076 1.00 82.62 89 MET A N 1
ATOM 709 C CA . MET A 1 89 ? -5.718 -11.007 10.201 1.00 82.62 89 MET A CA 1
ATOM 710 C C . MET A 1 89 ? -5.200 -10.215 11.393 1.00 82.62 89 MET A C 1
ATOM 712 O O . MET A 1 89 ? -4.511 -9.206 11.240 1.00 82.62 89 MET A O 1
ATOM 716 N N . ARG A 1 90 ? -5.497 -10.726 12.581 1.00 79.81 90 ARG A N 1
ATOM 717 C CA . ARG A 1 90 ? -4.941 -10.271 13.849 1.00 79.81 90 ARG A CA 1
ATOM 718 C C . ARG A 1 90 ? -4.438 -11.493 14.598 1.00 79.81 90 ARG A C 1
ATOM 720 O O . ARG A 1 90 ? -5.209 -12.431 14.775 1.00 79.81 90 ARG A O 1
ATOM 727 N N . ASP A 1 91 ? -3.177 -11.488 15.023 1.00 77.44 91 ASP A N 1
ATOM 728 C CA . ASP A 1 91 ? -2.581 -12.595 15.788 1.00 77.44 91 ASP A CA 1
ATOM 729 C C . ASP A 1 91 ? -2.790 -13.971 15.103 1.00 77.44 91 ASP A C 1
ATOM 731 O O . ASP A 1 91 ? -3.089 -14.977 15.742 1.00 77.44 91 ASP A O 1
ATOM 735 N N . GLY A 1 92 ? -2.717 -14.004 13.763 1.00 78.56 92 GLY A N 1
ATOM 736 C CA . GLY A 1 92 ? -2.966 -15.200 12.943 1.00 78.56 92 GLY A CA 1
ATOM 737 C C . GLY A 1 92 ? -4.442 -15.583 12.749 1.00 78.56 92 GLY A C 1
ATOM 738 O O . GLY A 1 92 ? -4.741 -16.507 11.993 1.00 78.56 92 GLY A O 1
ATOM 739 N N . VAL A 1 93 ? -5.379 -14.868 13.375 1.00 81.38 93 VAL A N 1
ATOM 740 C CA . VAL A 1 93 ? -6.823 -15.101 13.259 1.00 81.38 93 VAL A CA 1
ATOM 741 C C . VAL A 1 93 ? -7.416 -14.201 12.168 1.00 81.38 93 VAL A C 1
ATOM 743 O O . VAL A 1 93 ? -7.278 -12.977 12.251 1.00 81.38 93 VAL A O 1
ATOM 746 N N . PRO A 1 94 ? -8.101 -14.756 11.149 1.00 80.75 94 PRO A N 1
ATOM 747 C CA . PRO A 1 94 ? -8.814 -13.958 10.158 1.00 80.75 94 PRO A CA 1
ATOM 748 C C . PRO A 1 94 ? -9.875 -13.070 10.807 1.00 80.75 94 PRO A C 1
ATOM 750 O O . PRO A 1 94 ? -10.709 -13.536 11.584 1.00 80.75 94 PRO A O 1
ATOM 753 N N . LEU A 1 95 ? -9.871 -11.791 10.453 1.00 75.44 95 LEU A N 1
ATOM 754 C CA . LEU A 1 95 ? -10.909 -10.859 10.858 1.00 75.44 95 LEU A CA 1
ATOM 755 C C . LEU A 1 95 ? -12.115 -11.054 9.938 1.00 75.44 95 LEU A C 1
ATOM 757 O O . LEU A 1 95 ? -12.037 -10.825 8.731 1.00 75.44 95 LEU A O 1
ATOM 761 N N . SER A 1 96 ? -13.247 -11.476 10.507 1.00 64.62 96 SER A N 1
ATOM 762 C CA . SER A 1 96 ? -14.522 -11.419 9.798 1.00 64.62 96 SER A CA 1
ATOM 763 C C . SER A 1 96 ? -14.949 -9.957 9.652 1.00 64.62 96 SER A C 1
ATOM 765 O O . SER A 1 96 ? -14.669 -9.112 10.507 1.00 64.62 96 SER A O 1
ATOM 767 N N . ASN A 1 97 ? -15.601 -9.669 8.529 1.00 55.84 97 ASN A N 1
ATOM 768 C CA . ASN A 1 97 ? -15.745 -8.365 7.879 1.00 55.84 97 ASN A CA 1
ATOM 769 C C . ASN A 1 97 ? -16.551 -7.287 8.652 1.00 55.84 97 ASN A C 1
ATOM 771 O O . ASN A 1 97 ? -17.074 -6.367 8.044 1.00 55.84 97 ASN A O 1
ATOM 775 N N . ALA A 1 98 ? -16.658 -7.374 9.982 1.00 50.62 98 ALA A N 1
ATOM 776 C CA . ALA A 1 98 ? -17.291 -6.382 10.858 1.00 50.62 98 ALA A CA 1
ATOM 777 C C . ALA A 1 98 ? -16.390 -5.950 12.038 1.00 50.62 98 ALA A C 1
ATOM 779 O O . ALA A 1 98 ? -16.372 -4.777 12.398 1.00 50.62 98 ALA A O 1
ATOM 780 N N . ALA A 1 99 ? -15.578 -6.844 12.618 1.00 45.94 99 ALA A N 1
ATOM 781 C CA . ALA A 1 99 ? -14.775 -6.518 13.807 1.00 45.94 99 ALA A CA 1
ATOM 782 C C . ALA A 1 99 ? -13.587 -5.578 13.509 1.00 45.94 99 ALA A C 1
ATOM 784 O O . ALA A 1 99 ? -13.230 -4.757 14.352 1.00 45.94 99 ALA A O 1
ATOM 785 N N . ALA A 1 100 ? -13.023 -5.648 12.295 1.00 51.22 100 ALA A N 1
ATOM 786 C CA . ALA A 1 100 ? -11.991 -4.717 11.821 1.00 51.22 100 ALA A CA 1
ATOM 787 C C . ALA A 1 100 ? -12.514 -3.274 11.651 1.00 51.22 100 ALA A C 1
ATOM 789 O O . ALA A 1 100 ? -11.733 -2.331 11.712 1.00 51.22 100 ALA A O 1
ATOM 790 N N . TRP A 1 101 ? -13.830 -3.117 11.465 1.00 53.38 101 TRP A N 1
ATOM 791 C CA . TRP A 1 101 ? -14.502 -1.858 11.120 1.00 53.38 101 TRP A CA 1
ATOM 792 C C . TRP A 1 101 ? -15.067 -1.112 12.337 1.00 53.38 101 TRP A C 1
ATOM 794 O O . TRP A 1 101 ? -15.299 0.094 12.280 1.00 53.38 101 TRP A O 1
ATOM 804 N N . VAL A 1 102 ? -15.315 -1.836 13.435 1.00 50.03 102 VAL A N 1
ATOM 805 C CA . VAL A 1 102 ? -16.052 -1.348 14.616 1.00 50.03 102 VAL A CA 1
ATOM 806 C C . VAL A 1 102 ? -15.124 -0.932 15.760 1.00 50.03 102 VAL A C 1
ATOM 808 O O . VAL A 1 102 ? -15.493 -0.099 16.588 1.00 50.03 102 VAL A O 1
ATOM 811 N N . LEU A 1 103 ? -13.905 -1.469 15.823 1.00 49.94 103 LEU A N 1
ATOM 812 C CA . LEU A 1 103 ? -12.970 -1.124 16.887 1.00 49.94 103 LEU A CA 1
ATOM 813 C C . LEU A 1 103 ? -12.301 0.211 16.556 1.00 49.94 103 LEU A C 1
ATOM 815 O O . LEU A 1 103 ? -11.545 0.307 15.597 1.00 49.94 103 LEU A O 1
ATOM 819 N N . GLY A 1 104 ? -12.559 1.232 17.377 1.00 48.06 104 GLY A N 1
ATOM 820 C CA . GLY A 1 104 ? -11.928 2.559 17.335 1.00 48.06 104 GLY A CA 1
ATOM 821 C C . GLY A 1 104 ? -10.415 2.569 17.603 1.00 48.06 104 GLY A C 1
ATOM 822 O O . GLY A 1 104 ? -9.908 3.536 18.160 1.00 48.06 104 GLY A O 1
ATOM 823 N N . ASN A 1 105 ? -9.701 1.506 17.229 1.00 53.62 105 ASN A N 1
ATOM 824 C CA . ASN A 1 105 ? -8.250 1.461 17.219 1.00 53.62 105 ASN A CA 1
ATOM 825 C C . ASN A 1 105 ? -7.763 2.238 16.000 1.00 53.62 105 ASN A C 1
ATOM 827 O O . ASN A 1 105 ? -8.158 1.954 14.869 1.00 53.62 105 ASN A O 1
ATOM 831 N N . ALA A 1 106 ? -6.910 3.224 16.242 1.00 62.03 106 ALA A N 1
ATOM 832 C CA . ALA A 1 106 ? -6.331 4.066 15.212 1.00 62.03 106 ALA A CA 1
ATOM 833 C C . ALA A 1 106 ? -5.261 3.278 14.431 1.00 62.03 106 ALA A C 1
ATOM 835 O O . ALA A 1 106 ? -4.066 3.381 14.694 1.00 62.03 106 ALA A O 1
ATOM 836 N N . GLN A 1 107 ? -5.708 2.390 13.542 1.00 73.19 107 GLN A N 1
ATOM 837 C CA . GLN A 1 107 ? -4.837 1.582 12.695 1.00 73.19 107 GLN A CA 1
ATOM 838 C C . GLN A 1 107 ? -4.369 2.429 11.513 1.00 73.19 107 GLN A C 1
ATOM 840 O O . GLN A 1 107 ? -5.175 2.923 10.729 1.00 73.19 107 GLN A O 1
ATOM 845 N N . VAL A 1 108 ? -3.056 2.578 11.394 1.00 75.12 108 VAL A N 1
ATOM 846 C CA . VAL A 1 108 ? -2.374 3.298 10.312 1.00 75.12 108 VAL A CA 1
ATOM 847 C C . VAL A 1 108 ? -1.504 2.328 9.531 1.00 75.12 108 VAL A C 1
ATOM 849 O O . VAL A 1 108 ? -1.118 1.305 10.088 1.00 75.12 108 VAL A O 1
ATOM 852 N N . PHE A 1 109 ? -1.185 2.626 8.269 1.00 80.94 109 PHE A N 1
ATOM 853 C CA . PHE A 1 109 ? -0.142 1.876 7.561 1.00 80.94 109 PHE A CA 1
ATOM 854 C C . PHE A 1 109 ? 1.176 1.958 8.348 1.00 80.94 109 PHE A C 1
ATOM 856 O O . PHE A 1 109 ? 1.526 3.034 8.831 1.00 80.94 109 PHE A O 1
ATOM 863 N N . ASP A 1 110 ? 1.857 0.822 8.497 1.00 80.94 110 ASP A N 1
ATOM 864 C CA . ASP A 1 110 ? 3.167 0.713 9.151 1.00 80.94 110 ASP A CA 1
ATOM 865 C C . ASP A 1 110 ? 4.226 0.315 8.122 1.00 80.94 110 ASP A C 1
ATOM 867 O O . ASP A 1 110 ? 5.108 1.099 7.775 1.00 80.94 110 ASP A O 1
ATOM 871 N N . LYS A 1 111 ? 4.088 -0.894 7.571 1.00 84.25 111 LYS A N 1
ATOM 872 C CA . LYS A 1 111 ? 5.042 -1.452 6.614 1.00 84.25 111 LYS A CA 1
ATOM 873 C C . LYS A 1 111 ? 4.395 -2.371 5.591 1.00 84.25 111 LYS A C 1
ATOM 875 O O . LYS A 1 111 ? 3.282 -2.866 5.764 1.00 84.25 111 LYS A O 1
ATOM 880 N N . MET A 1 112 ? 5.144 -2.639 4.536 1.00 87.88 112 MET A N 1
ATOM 881 C CA . MET A 1 112 ? 4.812 -3.533 3.445 1.00 87.88 112 MET A CA 1
ATOM 882 C C . MET A 1 112 ? 6.018 -4.406 3.103 1.00 87.88 112 MET A C 1
ATOM 884 O O . MET A 1 112 ? 7.134 -3.908 2.966 1.00 87.88 112 MET A O 1
ATOM 888 N N . ILE A 1 113 ? 5.778 -5.705 2.935 1.00 89.25 113 ILE A N 1
ATOM 889 C CA . ILE A 1 113 ? 6.730 -6.634 2.325 1.00 89.25 113 ILE A CA 1
ATOM 890 C C . ILE A 1 113 ? 6.422 -6.682 0.832 1.00 89.25 113 ILE A C 1
ATOM 892 O O . ILE A 1 113 ? 5.314 -7.056 0.435 1.00 89.25 113 ILE A O 1
ATOM 896 N N . PHE A 1 114 ? 7.408 -6.331 0.017 1.00 89.12 114 PHE A N 1
ATOM 897 C CA . PHE A 1 114 ? 7.291 -6.263 -1.435 1.00 89.12 114 PHE A CA 1
ATOM 898 C C . PHE A 1 114 ? 8.598 -6.682 -2.116 1.00 89.12 114 PHE A C 1
ATOM 900 O O . PHE A 1 114 ? 9.640 -6.785 -1.474 1.00 89.12 114 PHE A O 1
ATOM 907 N N . GLY A 1 115 ? 8.564 -6.923 -3.420 1.00 89.06 115 GLY A N 1
ATOM 908 C CA . GLY A 1 115 ? 9.774 -7.164 -4.201 1.00 89.06 115 GLY A CA 1
ATOM 909 C C . GLY A 1 115 ? 9.484 -7.786 -5.556 1.00 89.06 115 GLY A C 1
ATOM 910 O O . GLY A 1 115 ? 8.337 -7.843 -5.989 1.00 89.06 115 GLY A O 1
ATOM 911 N N . THR A 1 116 ? 10.529 -8.255 -6.224 1.00 88.62 116 THR A N 1
ATOM 912 C CA . THR A 1 116 ? 10.428 -8.990 -7.490 1.00 88.62 116 THR A CA 1
ATOM 913 C C . THR A 1 116 ? 10.411 -10.499 -7.231 1.00 88.62 116 THR A C 1
ATOM 915 O O . THR A 1 116 ? 10.670 -10.954 -6.114 1.00 88.62 116 THR A O 1
ATOM 918 N N . SER A 1 117 ? 10.101 -11.309 -8.248 1.00 79.19 117 SER A N 1
ATOM 919 C CA . SER A 1 117 ? 10.077 -12.773 -8.113 1.00 79.19 117 SER A CA 1
ATOM 920 C C . SER A 1 117 ? 11.406 -13.308 -7.553 1.00 79.19 117 SER A C 1
ATOM 922 O O . SER A 1 117 ? 12.421 -13.316 -8.247 1.00 79.19 117 SER A O 1
ATOM 924 N N . GLY A 1 118 ? 11.389 -13.780 -6.302 1.00 71.88 118 GLY A N 1
ATOM 925 C CA . GLY A 1 118 ? 12.554 -14.356 -5.618 1.00 71.88 118 GLY A CA 1
ATOM 926 C C . GLY A 1 118 ? 13.355 -13.398 -4.725 1.00 71.88 118 GLY A C 1
ATOM 927 O O . GLY A 1 118 ? 14.339 -13.837 -4.133 1.00 71.88 118 GLY A O 1
ATOM 928 N N . SER A 1 119 ? 12.946 -12.133 -4.580 1.00 81.31 119 SER A N 1
ATOM 929 C CA . SER A 1 119 ? 13.557 -11.173 -3.649 1.00 81.31 119 SER A CA 1
ATOM 930 C C . SER A 1 119 ? 12.490 -10.422 -2.856 1.00 81.31 119 SER A C 1
ATOM 932 O O . SER A 1 119 ? 11.462 -10.029 -3.403 1.00 81.31 119 SER A O 1
ATOM 934 N N . TYR A 1 120 ? 12.743 -10.206 -1.565 1.00 84.44 120 TYR A N 1
ATOM 935 C CA . TYR A 1 120 ? 11.811 -9.548 -0.653 1.00 84.44 120 TYR A CA 1
ATOM 936 C C . TYR A 1 120 ? 12.505 -8.407 0.070 1.00 84.44 120 TYR A C 1
ATOM 938 O O . TYR A 1 120 ? 13.611 -8.561 0.582 1.00 84.44 120 TYR A O 1
ATOM 946 N N . ASN A 1 121 ? 11.815 -7.281 0.140 1.00 85.38 121 ASN A N 1
ATOM 947 C CA . ASN A 1 121 ? 12.225 -6.083 0.841 1.00 85.38 121 ASN A CA 1
ATOM 948 C C . ASN A 1 121 ? 11.064 -5.579 1.687 1.00 85.38 121 ASN A C 1
ATOM 950 O O . ASN A 1 121 ? 9.898 -5.901 1.450 1.00 85.38 121 ASN A O 1
ATOM 954 N N . VAL A 1 122 ? 11.404 -4.798 2.703 1.00 83.62 122 VAL A N 1
ATOM 955 C CA . VAL A 1 122 ? 10.438 -4.153 3.584 1.00 83.62 122 VAL A CA 1
ATOM 956 C C . VAL A 1 122 ? 10.540 -2.657 3.353 1.00 83.62 122 VAL A C 1
ATOM 958 O O . VAL A 1 122 ? 11.634 -2.103 3.435 1.00 83.62 122 VAL A O 1
ATOM 961 N N . ILE A 1 123 ? 9.408 -2.011 3.093 1.00 79.69 123 ILE A N 1
ATOM 962 C CA . ILE A 1 123 ? 9.285 -0.551 3.135 1.00 79.69 123 ILE A CA 1
ATOM 963 C C . ILE A 1 123 ? 8.202 -0.158 4.115 1.00 79.69 123 ILE A C 1
ATOM 965 O O . ILE A 1 123 ? 7.247 -0.900 4.325 1.00 79.69 123 ILE A O 1
ATOM 969 N N . GLY A 1 124 ? 8.341 1.016 4.708 1.00 67.25 124 GLY A N 1
ATOM 970 C CA . GLY A 1 124 ? 7.383 1.500 5.683 1.00 67.25 124 GLY A CA 1
ATOM 971 C C . GLY A 1 124 ? 8.038 2.438 6.673 1.00 67.25 124 GLY A C 1
ATOM 972 O O . GLY A 1 124 ? 9.102 2.116 7.211 1.00 67.25 124 GLY A O 1
ATOM 973 N N . PRO A 1 125 ? 7.452 3.609 6.929 1.00 51.50 125 PRO A N 1
ATOM 974 C CA . PRO A 1 125 ? 7.929 4.425 8.011 1.00 51.50 125 PRO A CA 1
ATOM 975 C C . PRO A 1 125 ? 7.385 3.868 9.324 1.00 51.50 125 PRO A C 1
ATOM 977 O O . PRO A 1 125 ? 6.178 3.829 9.537 1.00 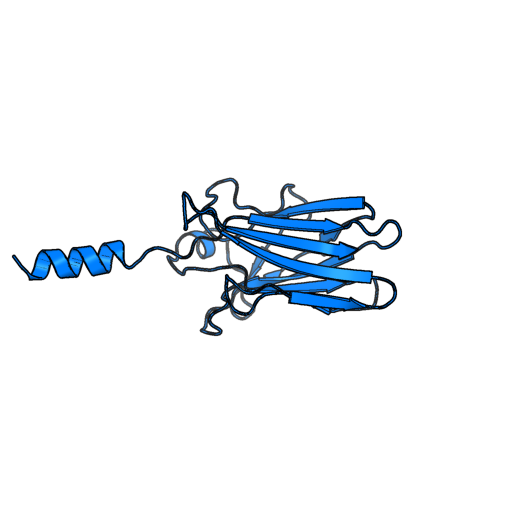51.50 125 PRO A O 1
ATOM 980 N N . ALA A 1 126 ? 8.284 3.546 10.256 1.00 46.91 126 ALA A N 1
ATOM 981 C CA . ALA A 1 126 ? 7.943 3.200 11.640 1.00 46.91 126 ALA A CA 1
ATOM 982 C C . ALA A 1 126 ? 7.185 4.326 12.395 1.00 46.91 126 ALA A C 1
ATOM 984 O O . ALA A 1 126 ? 6.968 4.232 13.594 1.00 46.91 126 ALA A O 1
ATOM 985 N N . SER A 1 127 ? 6.824 5.433 11.730 1.00 46.50 127 SER A N 1
ATOM 986 C CA . SER A 1 127 ? 5.989 6.527 12.231 1.00 46.50 127 SER A CA 1
ATOM 987 C C . SER A 1 127 ? 5.355 7.282 11.047 1.00 46.50 127 SER A C 1
ATOM 989 O O . SER A 1 127 ? 6.072 7.580 10.090 1.00 46.50 127 SER A O 1
ATOM 991 N N . PRO A 1 128 ? 4.062 7.663 11.088 1.00 48.12 128 PRO A N 1
ATOM 992 C CA . PRO A 1 128 ? 3.406 8.470 10.053 1.00 48.12 128 PRO A CA 1
ATOM 993 C C . PRO A 1 128 ? 3.999 9.887 10.020 1.00 48.12 128 PRO A C 1
ATOM 995 O O . PRO A 1 128 ? 3.514 10.784 10.703 1.00 48.12 128 PRO A O 1
ATOM 998 N N . SER A 1 129 ? 5.136 10.051 9.341 1.00 52.91 129 SER A N 1
ATOM 999 C CA . SER A 1 129 ? 5.916 11.297 9.153 1.00 52.91 129 SER A CA 1
ATOM 1000 C C . SER A 1 129 ? 7.348 11.034 8.667 1.00 52.91 129 SER A C 1
ATOM 1002 O O . SER A 1 129 ? 8.039 11.988 8.315 1.00 52.91 129 SER A O 1
ATOM 1004 N N . ALA A 1 130 ? 7.821 9.783 8.641 1.00 61.66 130 ALA A N 1
ATOM 1005 C CA . ALA A 1 130 ? 9.133 9.464 8.083 1.00 61.66 130 ALA A CA 1
ATOM 1006 C C . ALA A 1 130 ? 9.026 9.111 6.589 1.00 61.66 130 ALA A C 1
ATOM 1008 O O . ALA A 1 130 ? 8.096 8.428 6.163 1.00 61.66 130 ALA A O 1
ATOM 1009 N N . GLY A 1 131 ? 9.976 9.600 5.797 1.00 71.69 131 GLY A N 1
ATOM 1010 C CA . GLY A 1 131 ? 10.265 9.077 4.466 1.00 71.69 131 GLY A CA 1
ATOM 1011 C C . GLY A 1 131 ? 11.523 8.218 4.510 1.00 71.69 131 GLY A C 1
ATOM 1012 O O . GLY A 1 131 ? 12.288 8.271 5.478 1.00 71.69 131 GLY A O 1
ATOM 1013 N N . GLY A 1 132 ? 11.742 7.420 3.479 1.00 83.50 132 GLY A N 1
ATOM 1014 C CA . GLY A 1 132 ? 12.949 6.621 3.346 1.00 83.50 132 GLY A CA 1
ATOM 1015 C C . GLY A 1 132 ? 13.039 5.964 1.982 1.00 83.50 132 GLY A C 1
ATOM 1016 O O . GLY A 1 132 ? 12.204 6.197 1.110 1.00 83.50 132 GLY A O 1
ATOM 1017 N N . SER A 1 133 ? 14.062 5.136 1.815 1.00 85.88 133 SER A N 1
ATOM 1018 C CA . SER A 1 133 ? 14.273 4.383 0.589 1.00 85.88 133 SER A CA 1
ATOM 1019 C C . SER A 1 133 ? 14.708 2.952 0.884 1.00 85.88 133 SER A C 1
ATOM 1021 O O . SER A 1 133 ? 15.322 2.651 1.910 1.00 85.88 133 SER A O 1
ATOM 1023 N N . SER A 1 134 ? 14.352 2.050 -0.021 1.00 86.38 134 SER A N 1
ATOM 1024 C CA . SER A 1 134 ? 14.808 0.664 -0.076 1.00 86.38 134 SER A CA 1
ATOM 1025 C C . SER A 1 134 ? 15.357 0.407 -1.473 1.00 86.38 134 SER A C 1
ATOM 1027 O O . SER A 1 134 ? 14.879 0.989 -2.442 1.00 86.38 134 SER A O 1
ATOM 1029 N N . SER A 1 135 ? 16.374 -0.433 -1.606 1.00 87.81 135 SER A N 1
ATOM 1030 C CA . SER A 1 135 ? 16.988 -0.707 -2.901 1.00 87.81 135 SER A CA 1
ATOM 1031 C C . SER A 1 135 ? 17.232 -2.191 -3.096 1.00 87.81 135 SER A C 1
ATOM 1033 O O . SER A 1 135 ? 17.486 -2.940 -2.152 1.00 87.81 135 SER A O 1
ATOM 1035 N N . GLY A 1 136 ? 17.174 -2.606 -4.355 1.00 85.62 136 GLY A N 1
ATOM 1036 C CA . GLY A 1 136 ? 17.565 -3.935 -4.783 1.00 85.62 136 GLY A CA 1
ATOM 1037 C C . GLY A 1 136 ? 18.364 -3.875 -6.073 1.00 85.62 136 GLY A C 1
ATOM 1038 O O . GLY A 1 136 ? 18.826 -2.824 -6.518 1.00 85.62 136 GLY A O 1
ATOM 1039 N N . ILE A 1 137 ? 18.566 -5.037 -6.686 1.00 85.75 137 ILE A N 1
ATOM 1040 C CA . ILE A 1 137 ? 19.285 -5.110 -7.956 1.00 85.75 137 ILE A CA 1
ATOM 1041 C C . ILE A 1 137 ? 18.426 -4.454 -9.039 1.00 85.75 137 ILE A C 1
ATOM 1043 O O . ILE A 1 137 ? 17.344 -4.951 -9.340 1.00 85.75 137 ILE A O 1
ATOM 1047 N N . ALA A 1 138 ? 18.953 -3.388 -9.647 1.00 88.25 138 ALA A N 1
ATOM 1048 C CA . ALA A 1 138 ? 18.335 -2.649 -10.751 1.00 88.25 138 ALA A CA 1
ATOM 1049 C C . ALA A 1 138 ? 17.017 -1.928 -10.413 1.00 88.25 138 ALA A C 1
ATOM 1051 O O . ALA A 1 138 ? 16.250 -1.630 -11.326 1.00 88.25 138 ALA A O 1
ATOM 1052 N N . TRP A 1 139 ? 16.771 -1.639 -9.131 1.00 90.50 139 TRP A N 1
ATOM 1053 C CA . TRP A 1 139 ? 15.647 -0.802 -8.721 1.00 90.50 139 TRP A CA 1
ATOM 1054 C C . TRP A 1 139 ? 15.872 -0.108 -7.373 1.00 90.50 139 TRP A C 1
ATOM 1056 O O . TRP A 1 139 ? 16.634 -0.576 -6.518 1.00 90.50 139 TRP A O 1
ATOM 1066 N N . THR A 1 140 ? 15.144 0.981 -7.166 1.00 90.94 140 THR A N 1
ATOM 1067 C CA . THR A 1 140 ? 15.007 1.705 -5.897 1.00 90.94 140 THR A CA 1
ATOM 1068 C C . THR A 1 140 ? 13.537 1.976 -5.612 1.00 90.94 140 THR A C 1
ATOM 1070 O O . THR A 1 140 ? 12.762 2.218 -6.528 1.00 90.94 140 THR A O 1
ATOM 1073 N N . ALA A 1 141 ? 13.136 1.921 -4.349 1.00 89.00 141 ALA A N 1
ATOM 1074 C CA . ALA A 1 141 ? 11.799 2.261 -3.898 1.00 89.00 141 ALA A CA 1
ATOM 1075 C C . ALA A 1 141 ? 11.890 3.364 -2.848 1.00 89.00 141 ALA A C 1
ATOM 1077 O O . ALA A 1 141 ? 12.390 3.128 -1.747 1.00 89.00 141 ALA A O 1
ATOM 1078 N N . ASP A 1 142 ? 11.386 4.542 -3.185 1.00 88.56 142 ASP A N 1
ATOM 1079 C CA . ASP A 1 142 ? 11.230 5.656 -2.262 1.00 88.56 142 ASP A CA 1
ATOM 1080 C C . ASP A 1 142 ? 9.833 5.611 -1.649 1.00 88.56 142 ASP A C 1
ATOM 1082 O O . ASP A 1 142 ? 8.852 5.262 -2.311 1.00 88.56 142 ASP A O 1
ATOM 1086 N N . TYR A 1 143 ? 9.729 5.948 -0.368 1.00 86.94 143 TYR A N 1
ATOM 1087 C CA . TYR A 1 143 ? 8.450 6.001 0.323 1.00 86.94 143 TYR A CA 1
ATOM 1088 C C . TYR A 1 143 ? 8.350 7.222 1.225 1.00 86.94 143 TYR A C 1
ATOM 1090 O O . TYR A 1 143 ? 9.317 7.625 1.872 1.00 86.94 143 TYR A O 1
ATOM 1098 N N . GLU A 1 144 ? 7.150 7.788 1.310 1.00 84.81 144 GLU A N 1
ATOM 1099 C CA . GLU A 1 144 ? 6.869 8.951 2.143 1.00 84.81 144 GLU A CA 1
ATOM 1100 C C . GLU A 1 144 ? 5.434 8.959 2.675 1.00 84.81 144 GLU A C 1
ATOM 1102 O O . GLU A 1 144 ? 4.535 8.290 2.165 1.00 84.81 144 GLU A O 1
ATOM 1107 N N . THR A 1 145 ? 5.222 9.727 3.744 1.00 83.44 145 THR A N 1
ATOM 1108 C CA . THR A 1 145 ? 3.889 10.013 4.283 1.00 83.44 145 THR A CA 1
ATOM 1109 C C . THR A 1 145 ? 3.547 11.470 4.001 1.00 83.44 145 THR A C 1
ATOM 1111 O O . THR A 1 145 ? 4.166 12.372 4.562 1.00 83.44 145 THR A O 1
ATOM 1114 N N . ILE A 1 146 ? 2.533 11.702 3.175 1.00 82.25 146 ILE A N 1
ATOM 1115 C CA . ILE A 1 146 ? 2.039 13.032 2.819 1.00 82.25 146 ILE A CA 1
ATOM 1116 C C . ILE A 1 146 ? 0.821 13.339 3.685 1.00 82.25 146 ILE A C 1
ATOM 1118 O O . ILE A 1 146 ? -0.149 12.589 3.657 1.00 82.25 146 ILE A O 1
ATOM 1122 N N . VAL A 1 147 ? 0.844 14.443 4.434 1.00 81.12 147 VAL A N 1
ATOM 1123 C CA . VAL A 1 147 ? -0.288 14.900 5.260 1.00 81.12 147 VAL A CA 1
ATOM 1124 C C . VAL A 1 147 ? -0.930 16.124 4.614 1.00 81.12 147 VAL A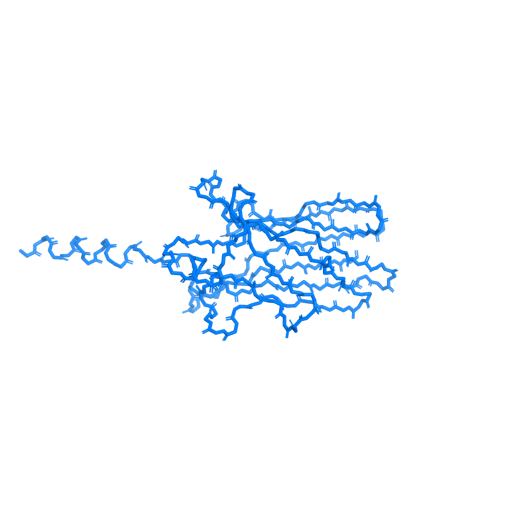 C 1
ATOM 1126 O O . VAL A 1 147 ? -0.239 17.095 4.307 1.00 81.12 147 VAL A O 1
ATOM 1129 N N . ASN A 1 148 ? -2.251 16.114 4.438 1.00 76.62 148 ASN A N 1
ATOM 1130 C CA . ASN A 1 148 ? -2.973 17.271 3.922 1.00 76.62 148 ASN A CA 1
ATOM 1131 C C . ASN A 1 148 ? -2.973 18.401 4.976 1.00 76.62 148 ASN A C 1
ATOM 1133 O O . ASN A 1 148 ? -3.508 18.223 6.073 1.00 76.62 148 ASN A O 1
ATOM 1137 N N . PRO A 1 149 ? -2.425 19.591 4.671 1.00 75.00 149 PRO A N 1
ATOM 1138 C CA . PRO A 1 149 ? -2.305 20.670 5.651 1.00 75.00 149 PRO A CA 1
ATOM 1139 C C . PRO A 1 149 ? -3.661 21.262 6.062 1.00 75.00 149 PRO A C 1
ATOM 1141 O O . PRO A 1 149 ? -3.787 21.815 7.152 1.00 75.00 149 PRO A O 1
ATOM 1144 N N . SER A 1 150 ? -4.682 21.145 5.207 1.00 79.06 150 SER A N 1
ATOM 1145 C CA . SER A 1 150 ? -6.043 21.626 5.486 1.00 79.06 150 SER A CA 1
ATOM 1146 C C . SER A 1 150 ? -6.883 20.625 6.283 1.00 79.06 150 SER A C 1
ATOM 1148 O O . SER A 1 150 ? -7.867 21.000 6.920 1.00 79.06 150 SER A O 1
ATOM 1150 N N . ASN A 1 151 ? -6.476 19.355 6.278 1.00 74.94 151 ASN A N 1
ATOM 1151 C CA . ASN A 1 151 ? -7.108 18.286 7.025 1.00 74.94 151 ASN A CA 1
ATOM 1152 C C . ASN A 1 151 ? -6.028 17.298 7.493 1.00 74.94 151 ASN A C 1
ATOM 1154 O O . ASN A 1 151 ? -5.694 16.379 6.754 1.00 74.94 151 ASN A O 1
ATOM 1158 N N . PRO A 1 152 ? -5.512 17.414 8.729 1.00 74.12 152 PRO A N 1
ATOM 1159 C CA . PRO A 1 152 ? -4.546 16.457 9.285 1.00 74.12 152 PRO A CA 1
ATOM 1160 C C . PRO A 1 152 ? -5.093 15.022 9.341 1.00 74.12 152 PRO A C 1
ATOM 1162 O O . PRO A 1 152 ? -4.346 14.044 9.410 1.00 74.12 152 PRO A O 1
ATOM 1165 N N . ASN A 1 153 ? -6.420 14.886 9.245 1.00 72.56 153 ASN A N 1
ATOM 1166 C CA . ASN A 1 153 ? -7.128 13.636 9.032 1.00 72.56 153 ASN A CA 1
ATOM 1167 C C . ASN A 1 153 ? -7.243 13.260 7.541 1.00 72.56 153 ASN A C 1
ATOM 1169 O O . ASN A 1 153 ? -8.018 12.382 7.220 1.00 72.56 153 ASN A O 1
ATOM 1173 N N . ASP A 1 154 ? -6.358 13.740 6.667 1.00 77.25 154 ASP A N 1
ATOM 1174 C CA . ASP A 1 154 ? -6.088 13.208 5.325 1.00 77.25 154 ASP A CA 1
ATOM 1175 C C . ASP A 1 154 ? -4.560 13.009 5.102 1.00 77.25 154 ASP A C 1
ATOM 1177 O O . ASP A 1 154 ? -3.756 13.858 5.463 1.00 77.25 154 ASP A O 1
ATOM 1181 N N . ILE A 1 155 ? -4.149 11.804 4.701 1.00 80.25 155 ILE A N 1
ATOM 1182 C CA . ILE A 1 155 ? -2.795 11.198 4.775 1.00 80.25 155 ILE A CA 1
ATOM 1183 C C . ILE A 1 155 ? -2.691 10.178 3.648 1.00 80.25 155 ILE A C 1
ATOM 1185 O O . ILE A 1 155 ? -3.369 9.146 3.668 1.00 80.25 155 ILE A O 1
ATOM 1189 N N . THR A 1 156 ? -1.760 10.421 2.741 1.00 84.88 156 THR A N 1
ATOM 1190 C CA . THR A 1 156 ? -1.386 9.479 1.692 1.00 84.88 156 THR A CA 1
ATOM 1191 C C . THR A 1 156 ? -0.037 8.864 2.033 1.00 84.88 156 THR A C 1
ATOM 1193 O O . THR A 1 156 ? 0.924 9.576 2.314 1.00 84.88 156 THR A O 1
ATO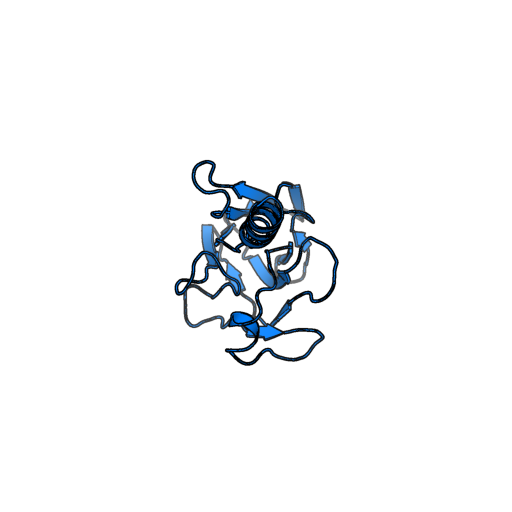M 1196 N N . TYR A 1 157 ? 0.032 7.539 2.022 1.00 85.88 157 TYR A N 1
ATOM 1197 C CA . TYR A 1 157 ? 1.285 6.796 2.030 1.00 85.88 157 TYR A CA 1
ATOM 1198 C C . TYR A 1 157 ? 1.675 6.571 0.577 1.00 85.88 157 TYR A C 1
ATOM 1200 O O . TYR A 1 157 ? 0.954 5.887 -0.147 1.00 85.88 157 TYR A O 1
ATOM 1208 N N . LEU A 1 158 ? 2.769 7.187 0.149 1.00 87.06 158 LEU A N 1
ATOM 1209 C CA . LEU A 1 158 ? 3.251 7.109 -1.220 1.00 87.06 158 LEU A CA 1
ATOM 1210 C C . LEU A 1 158 ? 4.443 6.159 -1.284 1.00 87.06 158 LEU A C 1
ATOM 1212 O O . LEU A 1 158 ? 5.357 6.253 -0.467 1.00 87.06 158 LEU A O 1
ATOM 1216 N N . VAL A 1 159 ? 4.433 5.271 -2.273 1.00 89.31 159 VAL A N 1
ATOM 1217 C CA . VAL A 1 159 ? 5.559 4.416 -2.644 1.00 89.31 159 VAL A CA 1
ATOM 1218 C C . VAL A 1 159 ? 5.832 4.604 -4.131 1.00 89.31 159 VAL A C 1
ATOM 1220 O O . VAL A 1 159 ? 4.938 4.407 -4.952 1.00 89.31 159 VAL A O 1
ATOM 1223 N N . VAL A 1 160 ? 7.067 4.947 -4.483 1.00 90.69 160 VAL A N 1
ATOM 1224 C CA . VAL A 1 160 ? 7.517 5.112 -5.868 1.00 90.69 160 VAL A CA 1
ATOM 1225 C C . VAL A 1 160 ? 8.690 4.180 -6.119 1.00 90.69 160 VAL A C 1
ATOM 1227 O O . VAL A 1 160 ? 9.721 4.287 -5.467 1.00 90.69 160 VAL A O 1
ATOM 1230 N N . ILE A 1 161 ? 8.531 3.270 -7.072 1.00 90.19 161 ILE A N 1
ATOM 1231 C CA . ILE A 1 161 ? 9.538 2.286 -7.465 1.00 90.19 161 ILE A CA 1
ATOM 1232 C C . ILE A 1 161 ? 10.110 2.694 -8.822 1.00 90.19 161 ILE A C 1
ATOM 1234 O O . ILE A 1 161 ? 9.346 3.003 -9.734 1.00 90.19 161 ILE A O 1
ATOM 1238 N N . GLN A 1 162 ? 11.433 2.707 -8.955 1.00 89.31 162 GLN A N 1
ATOM 1239 C CA . GLN A 1 162 ? 12.181 3.130 -10.144 1.00 89.31 162 GLN A CA 1
ATOM 1240 C C . GLN A 1 162 ? 13.225 2.087 -10.510 1.00 89.31 162 GLN A C 1
ATOM 1242 O O . GLN A 1 162 ? 13.839 1.521 -9.582 1.00 89.31 162 GLN A O 1
#

Sequence (162 aa):
MKKILLIAIVLFGLQVFGQKKLEIYNLNSSLTFQIYNIFTNASGSNPEFQSKITVITIDPVDSYILENTSNIYRFPFLSPSTTPVISWMRDGVPLSNAAAWVLGNAQVFDKMIFGTSGSYNVIGPASPSAGGSSSGIAWTADYETIVNPSNPNDITYLVVIQ

Organism: NCBI:txid2502784

Radius of gyration: 17.01 Å; chains: 1; bounding box: 37×39×52 Å

Secondary structure (DSSP, 8-state):
-HHHHHHHHHHTT-------EEEEEE--SS--EEEEEEEE-TT-PSPPEEEEES-EEE-TTEEEEEB-TT-TTSSPPB-SSSSS-EEEEETTEEPPTTHHHHS-----EEEEEEESTT--EEE--SSTT--EEEEETTEEEEEEEEE-TT-TT-EEEEEEE-

pLDDT: mean 75.07, std 15.15, range [39.59, 94.69]